Protein AF-A0A3S1SAL0-F1 (afdb_monomer_lite)

Sequence (75 aa):
MLADLAAAARKKGLVLADGECYDFDTPPVLGGEMSAAQINKTFFVVKVHITGQIHRQVKDLPHGTKINKVTIGDR

Structure (mmCIF, N/CA/C/O backbone):
data_AF-A0A3S1SAL0-F1
#
_entry.id   AF-A0A3S1SAL0-F1
#
loop_
_atom_site.group_PDB
_atom_site.id
_atom_site.type_symbol
_atom_site.label_atom_id
_atom_site.label_alt_id
_atom_site.label_comp_id
_atom_site.label_asym_id
_atom_site.label_entity_id
_atom_site.label_seq_id
_atom_site.pdbx_PDB_ins_code
_atom_site.Cartn_x
_atom_site.Cartn_y
_atom_site.Cartn_z
_atom_site.occupancy
_atom_site.B_iso_or_equiv
_atom_site.auth_seq_id
_atom_site.auth_comp_id
_atom_site.auth_asym_id
_atom_site.auth_atom_id
_atom_site.pdbx_PDB_model_num
ATOM 1 N N . MET A 1 1 ? 11.105 -2.057 11.761 1.00 63.38 1 MET A N 1
ATOM 2 C CA . MET A 1 1 ? 10.473 -3.336 11.346 1.00 63.38 1 MET A CA 1
ATOM 3 C C . MET A 1 1 ? 9.023 -3.086 10.929 1.00 63.38 1 MET A C 1
ATOM 5 O O . MET A 1 1 ? 8.478 -2.050 11.283 1.00 63.38 1 MET A O 1
ATOM 9 N N . LEU A 1 2 ? 8.372 -4.005 10.199 1.00 82.69 2 LEU A N 1
ATOM 10 C CA . LEU A 1 2 ? 6.964 -3.845 9.771 1.00 82.69 2 LEU A CA 1
ATOM 11 C C . LEU A 1 2 ? 5.988 -3.636 10.949 1.00 82.69 2 LEU A C 1
ATOM 13 O O . LEU A 1 2 ? 5.003 -2.915 10.813 1.00 82.69 2 LEU A O 1
ATOM 17 N N . ALA A 1 3 ? 6.295 -4.198 12.121 1.00 88.56 3 ALA A N 1
ATOM 18 C CA . ALA A 1 3 ? 5.533 -3.967 13.348 1.00 88.56 3 ALA A CA 1
ATOM 19 C C . ALA A 1 3 ? 5.492 -2.479 13.755 1.00 88.56 3 ALA A C 1
ATOM 21 O O . ALA A 1 3 ? 4.445 -1.985 14.173 1.00 88.56 3 ALA A O 1
ATOM 22 N N . ASP A 1 4 ? 6.592 -1.743 13.567 1.00 91.69 4 ASP A N 1
ATOM 23 C CA . ASP A 1 4 ? 6.675 -0.316 13.911 1.00 91.69 4 ASP A CA 1
ATOM 24 C C . ASP A 1 4 ? 5.801 0.537 12.987 1.00 91.69 4 ASP A C 1
ATOM 26 O O . ASP A 1 4 ? 5.179 1.503 13.424 1.00 91.69 4 ASP A O 1
ATOM 30 N N . LEU A 1 5 ? 5.709 0.149 11.713 1.00 92.12 5 LEU A N 1
ATOM 31 C CA . LEU A 1 5 ? 4.850 0.796 10.724 1.00 92.12 5 LEU A CA 1
ATOM 32 C C . LEU A 1 5 ? 3.367 0.603 11.059 1.00 92.12 5 LEU A C 1
ATOM 34 O O . LEU A 1 5 ? 2.605 1.570 11.056 1.00 92.12 5 LEU A O 1
ATOM 38 N N . ALA A 1 6 ? 2.969 -0.615 11.437 1.00 92.81 6 ALA A N 1
ATOM 39 C CA . ALA A 1 6 ? 1.608 -0.891 11.894 1.00 92.81 6 ALA A CA 1
ATOM 40 C C . ALA A 1 6 ? 1.270 -0.122 13.186 1.00 92.81 6 ALA A C 1
ATOM 42 O O . ALA A 1 6 ? 0.193 0.468 13.306 1.00 92.81 6 ALA A O 1
ATOM 43 N N . ALA A 1 7 ? 2.204 -0.065 14.142 1.00 94.06 7 ALA A N 1
ATOM 44 C CA . ALA A 1 7 ? 2.037 0.718 15.363 1.00 94.06 7 ALA A CA 1
ATOM 45 C C . ALA A 1 7 ? 1.917 2.225 15.071 1.00 94.06 7 ALA A C 1
ATOM 47 O O . ALA A 1 7 ? 1.093 2.910 15.678 1.00 94.06 7 ALA A O 1
ATOM 48 N N . ALA A 1 8 ? 2.700 2.749 14.126 1.00 93.81 8 ALA A N 1
ATOM 49 C CA . ALA A 1 8 ? 2.620 4.143 13.703 1.00 93.81 8 ALA A CA 1
ATOM 50 C C . ALA A 1 8 ? 1.286 4.464 13.010 1.00 93.81 8 ALA A C 1
ATOM 52 O O . ALA A 1 8 ? 0.686 5.494 13.310 1.00 93.81 8 ALA A O 1
ATOM 53 N N . ALA A 1 9 ? 0.776 3.573 12.153 1.00 93.88 9 ALA A N 1
ATOM 54 C CA . ALA A 1 9 ? -0.540 3.721 11.528 1.00 93.88 9 ALA A CA 1
ATOM 55 C C . ALA A 1 9 ? -1.666 3.775 12.576 1.00 93.88 9 ALA A C 1
ATOM 57 O O . ALA A 1 9 ? -2.515 4.666 12.545 1.00 93.88 9 ALA A O 1
ATOM 58 N N . ARG A 1 10 ? -1.613 2.894 13.585 1.00 93.56 10 ARG A N 1
ATOM 59 C CA . ARG A 1 10 ? -2.537 2.910 14.732 1.00 93.56 10 ARG A CA 1
ATOM 60 C C . ARG A 1 10 ? -2.479 4.228 15.503 1.00 93.56 10 ARG A C 1
ATOM 62 O O . ARG A 1 10 ? -3.523 4.791 15.815 1.00 93.56 10 ARG A O 1
ATOM 69 N N . LYS A 1 11 ? -1.276 4.748 15.776 1.00 94.56 11 LYS A N 1
ATOM 70 C CA . LYS A 1 11 ? -1.085 6.045 16.457 1.00 94.56 11 LYS A CA 1
ATOM 71 C C . LYS A 1 11 ? -1.658 7.227 15.669 1.00 94.56 11 LYS A C 1
ATOM 73 O O . LYS A 1 11 ? -2.046 8.214 16.279 1.00 94.56 11 LYS A O 1
ATOM 78 N N . LYS A 1 12 ? -1.746 7.118 14.341 1.00 92.81 12 LYS A N 1
ATOM 79 C CA . LYS A 1 12 ? -2.399 8.106 13.467 1.00 92.81 12 LYS A CA 1
ATOM 80 C C . LYS A 1 12 ? -3.929 8.007 13.448 1.00 92.81 12 LYS A C 1
ATOM 82 O O . LYS A 1 12 ? -4.568 8.765 12.730 1.00 92.81 12 LYS A O 1
ATOM 87 N N . GLY A 1 13 ? -4.519 7.075 14.196 1.00 94.88 13 GLY A N 1
ATOM 88 C CA . GLY A 1 13 ? -5.966 6.858 14.213 1.00 94.88 13 GLY A CA 1
ATOM 89 C C . GLY A 1 13 ? -6.482 5.990 13.064 1.00 94.88 13 GLY A C 1
ATOM 90 O O . GLY A 1 13 ? -7.692 5.857 12.900 1.00 94.88 13 GLY A O 1
ATOM 91 N N . LEU A 1 14 ? -5.599 5.354 12.283 1.00 94.88 14 LEU A N 1
ATOM 92 C CA . LEU A 1 14 ? -6.011 4.400 11.256 1.00 94.88 14 LEU A CA 1
ATOM 93 C C . LEU A 1 14 ? -6.408 3.083 11.929 1.00 94.88 14 LEU A C 1
ATOM 95 O O . LEU A 1 14 ? -5.588 2.184 12.100 1.00 94.88 14 LEU A O 1
ATOM 99 N N . VAL A 1 15 ? -7.668 2.969 12.337 1.00 95.62 15 VAL A N 1
ATOM 100 C CA . VAL A 1 15 ? -8.243 1.731 12.879 1.00 95.62 15 VAL A CA 1
ATOM 101 C C . VAL A 1 15 ? -8.874 0.940 11.737 1.00 95.62 15 VAL A C 1
ATOM 103 O O . VAL A 1 15 ? -9.718 1.473 11.016 1.00 95.62 15 VAL A O 1
ATOM 106 N N . LEU A 1 16 ? -8.430 -0.302 11.546 1.00 96.38 16 LEU A N 1
ATOM 107 C CA . LEU A 1 16 ? -8.955 -1.206 10.519 1.00 96.38 16 LEU A CA 1
ATOM 108 C C . LEU A 1 16 ? -10.344 -1.715 10.914 1.00 96.38 16 LEU A C 1
ATOM 110 O O . LEU A 1 16 ? -10.555 -2.088 12.068 1.00 96.38 16 LEU A O 1
ATOM 114 N N . ALA A 1 17 ? -11.259 -1.737 9.951 1.00 96.62 17 ALA A N 1
ATOM 115 C CA . ALA A 1 17 ? -12.502 -2.493 10.025 1.00 96.62 17 ALA A CA 1
ATOM 116 C C . ALA A 1 17 ? -12.309 -3.923 9.485 1.00 96.62 17 ALA A C 1
ATOM 118 O O . ALA A 1 17 ? -11.250 -4.272 8.955 1.00 96.62 17 ALA A O 1
ATOM 119 N N . ASP A 1 18 ? -13.350 -4.747 9.600 1.00 97.00 18 ASP A N 1
ATOM 120 C CA . ASP A 1 18 ? -13.347 -6.104 9.058 1.00 97.00 18 ASP A CA 1
ATOM 121 C C . ASP A 1 18 ? -13.056 -6.098 7.550 1.00 97.00 18 ASP A C 1
ATOM 123 O O . ASP A 1 18 ? -13.649 -5.351 6.772 1.00 97.00 18 ASP A O 1
ATOM 127 N N . GLY A 1 19 ? -12.108 -6.942 7.138 1.00 96.06 19 GLY A N 1
ATOM 128 C CA . GLY A 1 19 ? -11.668 -7.043 5.746 1.00 96.06 19 GLY A CA 1
ATOM 129 C C . GLY A 1 19 ? -10.733 -5.924 5.274 1.00 96.06 19 GLY A C 1
ATOM 130 O O . GLY A 1 19 ? -10.281 -5.980 4.128 1.00 96.06 19 GLY A O 1
ATOM 131 N N . GLU A 1 20 ? -10.403 -4.938 6.114 1.00 97.50 20 GLU A N 1
ATOM 132 C CA . GLU A 1 20 ? -9.400 -3.917 5.800 1.00 97.50 20 GLU A CA 1
ATOM 133 C C . GLU A 1 20 ? -7.978 -4.358 6.186 1.00 97.50 20 GLU A C 1
ATOM 135 O O . GLU A 1 20 ? -7.752 -5.112 7.133 1.00 97.50 20 GLU A O 1
ATOM 140 N N . CYS A 1 21 ? -6.987 -3.831 5.472 1.00 96.00 21 CYS A N 1
ATOM 141 C CA . CYS A 1 21 ? -5.573 -3.936 5.802 1.00 96.00 21 CYS A CA 1
ATOM 142 C C . CYS A 1 21 ? -4.868 -2.584 5.645 1.00 96.00 21 CYS A C 1
ATOM 144 O O . CYS A 1 21 ? -5.378 -1.663 5.004 1.00 96.00 21 CYS A O 1
ATOM 146 N N . TYR A 1 22 ? -3.670 -2.480 6.220 1.00 95.81 22 TYR A N 1
ATOM 147 C CA . TYR A 1 22 ? -2.772 -1.366 5.935 1.00 95.81 22 TYR A CA 1
ATOM 148 C C . TYR A 1 22 ? -2.036 -1.594 4.624 1.00 95.81 22 TYR A C 1
ATOM 150 O O . TYR 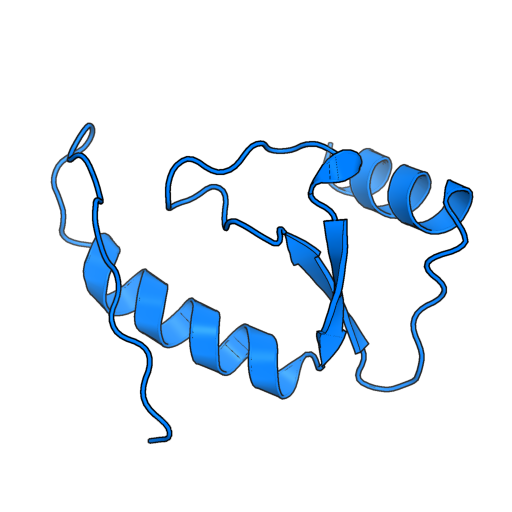A 1 22 ? -1.590 -2.708 4.341 1.00 95.81 22 TYR A O 1
ATOM 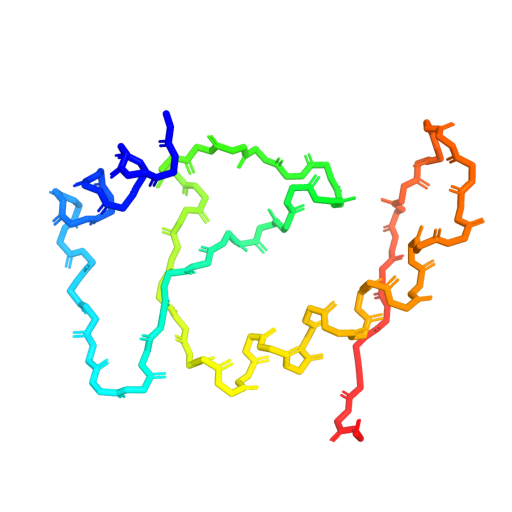158 N N . ASP A 1 23 ? -1.860 -0.522 3.86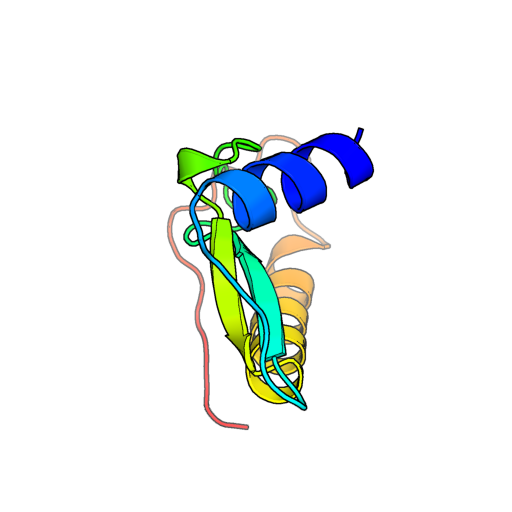8 1.00 94.62 23 ASP A N 1
ATOM 159 C CA . ASP A 1 23 ? -1.075 -0.518 2.647 1.00 94.62 23 ASP A CA 1
ATOM 160 C C . ASP A 1 23 ? -0.373 0.824 2.426 1.00 94.62 23 ASP A C 1
ATOM 162 O O . ASP A 1 23 ? -0.769 1.829 3.006 1.00 94.62 23 ASP A O 1
ATOM 166 N N . PHE A 1 24 ? 0.661 0.827 1.589 1.00 93.94 24 PHE A N 1
ATOM 167 C CA . PHE A 1 24 ? 1.315 2.023 1.088 1.00 93.94 24 PHE A CA 1
ATOM 168 C C . PHE A 1 24 ? 0.571 2.602 -0.123 1.00 93.94 24 PHE A C 1
ATOM 170 O O . PHE A 1 24 ? 0.327 1.872 -1.084 1.00 93.94 24 PHE A O 1
ATOM 177 N N . ASP A 1 25 ? 0.323 3.914 -0.132 1.00 91.88 25 ASP A N 1
ATOM 178 C CA . ASP A 1 25 ? -0.228 4.639 -1.290 1.00 91.88 25 ASP A CA 1
ATOM 179 C C . ASP A 1 25 ? 0.589 4.387 -2.555 1.00 91.88 25 ASP A C 1
ATOM 181 O O . ASP A 1 25 ? 0.053 4.035 -3.607 1.00 91.88 25 ASP A O 1
ATOM 185 N N . THR A 1 26 ? 1.911 4.525 -2.432 1.00 91.06 26 THR A N 1
ATOM 186 C CA . THR A 1 26 ? 2.857 4.087 -3.453 1.00 91.06 26 THR A CA 1
ATOM 187 C C . THR A 1 26 ? 3.569 2.833 -2.953 1.00 91.06 26 THR A C 1
ATOM 189 O O . THR A 1 26 ? 4.338 2.910 -1.993 1.00 91.06 26 THR A O 1
ATOM 192 N N . PRO A 1 27 ? 3.370 1.668 -3.591 1.00 90.69 27 PRO A N 1
ATOM 193 C CA . PRO A 1 27 ? 4.059 0.446 -3.205 1.00 90.69 27 PRO A CA 1
ATOM 194 C C . PRO A 1 27 ? 5.588 0.621 -3.220 1.00 90.69 27 PRO A C 1
ATOM 196 O O . PRO A 1 27 ? 6.125 1.129 -4.207 1.00 90.69 27 PRO A O 1
ATOM 199 N N . PRO A 1 28 ? 6.322 0.130 -2.203 1.00 90.62 28 PRO A N 1
ATOM 200 C CA . PRO A 1 28 ? 7.784 0.237 -2.167 1.00 90.62 28 PRO A CA 1
ATOM 201 C C . PRO A 1 28 ? 8.484 -0.385 -3.381 1.00 90.62 28 PRO A C 1
ATOM 203 O O . PRO A 1 28 ? 9.512 0.108 -3.831 1.00 90.62 28 PRO A O 1
ATOM 206 N N . VAL A 1 29 ? 7.887 -1.424 -3.978 1.00 89.94 29 VAL A N 1
ATOM 207 C CA . VAL A 1 29 ? 8.388 -2.048 -5.217 1.00 89.94 29 VAL A CA 1
ATOM 208 C C . VAL A 1 29 ? 8.369 -1.099 -6.425 1.00 89.94 29 VAL A C 1
ATOM 210 O O . VAL A 1 29 ? 9.106 -1.309 -7.380 1.00 89.94 29 VAL A O 1
ATOM 213 N N . LEU A 1 30 ? 7.559 -0.038 -6.378 1.00 90.81 30 LEU A N 1
ATOM 214 C CA . LEU A 1 30 ? 7.503 1.027 -7.384 1.00 90.81 30 LEU A CA 1
ATOM 215 C C . LEU A 1 30 ? 8.353 2.249 -7.000 1.00 90.81 30 LEU A C 1
ATOM 217 O O . LEU A 1 30 ? 8.247 3.290 -7.641 1.00 90.81 30 LEU A O 1
ATOM 221 N N . GLY A 1 31 ? 9.187 2.140 -5.961 1.00 88.88 31 GLY A N 1
ATOM 222 C CA . GLY A 1 31 ? 9.998 3.246 -5.447 1.00 88.88 31 GLY A CA 1
ATOM 223 C C . GLY A 1 31 ? 9.294 4.111 -4.398 1.00 88.88 31 GLY A C 1
ATOM 224 O O . GLY A 1 31 ? 9.784 5.194 -4.087 1.00 88.88 31 GLY A O 1
ATOM 225 N N . GLY A 1 32 ? 8.161 3.654 -3.853 1.00 90.06 32 GLY A N 1
ATOM 226 C CA . GLY A 1 32 ? 7.484 4.321 -2.742 1.00 90.06 32 GLY A CA 1
ATOM 227 C C . GLY A 1 32 ? 8.285 4.282 -1.438 1.00 90.06 32 GLY A C 1
ATOM 228 O O . GLY A 1 32 ? 9.073 3.367 -1.189 1.00 90.06 32 GLY A O 1
ATOM 229 N N . GLU A 1 33 ? 8.067 5.275 -0.579 1.00 91.75 33 GLU A N 1
ATOM 230 C CA . GLU A 1 33 ? 8.738 5.354 0.716 1.00 91.75 33 GLU A CA 1
ATOM 231 C C . GLU A 1 33 ? 8.150 4.338 1.710 1.00 91.75 33 GLU A C 1
ATOM 233 O O . GLU A 1 33 ? 6.936 4.244 1.894 1.00 91.75 33 GLU A O 1
ATOM 238 N N . MET A 1 34 ? 9.011 3.613 2.427 1.00 91.44 34 MET A N 1
ATOM 239 C CA . MET A 1 34 ? 8.597 2.739 3.531 1.00 91.44 34 MET A CA 1
ATOM 240 C C . MET A 1 34 ? 8.391 3.532 4.830 1.00 91.44 34 MET A C 1
ATOM 242 O O . MET A 1 34 ? 9.056 3.285 5.837 1.00 91.44 34 MET A O 1
ATOM 246 N N . SER A 1 35 ? 7.470 4.495 4.812 1.00 91.69 35 SER A N 1
ATOM 247 C CA . SER A 1 35 ? 7.184 5.368 5.951 1.00 91.69 35 SER A CA 1
ATOM 248 C C . SER A 1 35 ? 5.722 5.304 6.368 1.00 91.69 35 SER A C 1
ATOM 250 O O . SER A 1 35 ? 4.828 5.003 5.580 1.00 91.69 35 SER A O 1
ATOM 252 N N . ALA A 1 36 ? 5.449 5.644 7.629 1.00 91.06 36 ALA A N 1
ATOM 253 C CA . ALA A 1 36 ? 4.078 5.719 8.125 1.00 91.06 36 ALA A CA 1
ATOM 254 C C . ALA A 1 36 ? 3.248 6.798 7.411 1.00 91.06 36 ALA A C 1
ATOM 256 O O . ALA A 1 36 ? 2.027 6.797 7.530 1.00 91.06 36 ALA A O 1
ATOM 257 N N . ALA A 1 37 ? 3.884 7.769 6.742 1.00 91.31 37 ALA A N 1
ATOM 258 C CA . ALA A 1 37 ? 3.208 8.803 5.955 1.00 91.31 37 ALA A CA 1
ATOM 259 C C . ALA A 1 37 ? 2.558 8.247 4.688 1.00 91.31 37 ALA A C 1
ATOM 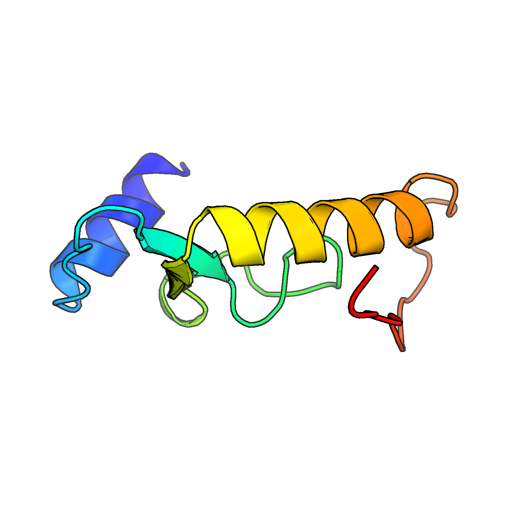261 O O . ALA A 1 37 ? 1.549 8.788 4.263 1.00 91.31 37 ALA A O 1
ATOM 262 N N . GLN A 1 38 ? 3.100 7.158 4.146 1.00 93.38 38 GLN A N 1
ATOM 263 C CA . GLN A 1 38 ? 2.540 6.470 2.990 1.00 93.38 38 GLN A CA 1
ATOM 264 C C . GLN A 1 38 ? 1.477 5.435 3.372 1.00 93.38 38 GLN A C 1
ATOM 266 O O . GLN A 1 38 ? 0.883 4.856 2.476 1.00 93.38 38 GLN A O 1
ATOM 271 N N . ILE A 1 39 ? 1.241 5.166 4.664 1.00 94.50 39 ILE A N 1
ATOM 272 C CA . ILE A 1 39 ? 0.309 4.113 5.084 1.00 94.50 39 ILE A CA 1
ATOM 273 C C . ILE A 1 39 ? -1.129 4.622 5.127 1.00 94.50 39 ILE A C 1
ATOM 275 O O . ILE A 1 39 ? -1.431 5.553 5.872 1.00 94.50 39 ILE A O 1
ATOM 279 N N . ASN A 1 40 ? -2.015 3.904 4.440 1.00 94.06 40 ASN A N 1
ATOM 280 C CA . ASN A 1 40 ? -3.462 4.068 4.468 1.00 94.06 40 ASN A CA 1
ATOM 281 C C . ASN A 1 40 ? -4.189 2.734 4.679 1.00 94.06 40 ASN A C 1
ATOM 283 O O . ASN A 1 40 ? -3.578 1.665 4.741 1.00 94.06 40 ASN A O 1
ATOM 287 N N . LYS A 1 41 ? -5.513 2.811 4.855 1.00 95.50 41 LYS A N 1
ATOM 288 C CA . LYS A 1 41 ? -6.394 1.640 4.953 1.00 95.50 41 LYS A CA 1
ATOM 289 C C . LYS A 1 41 ? -7.014 1.340 3.595 1.00 95.50 41 LYS A C 1
ATOM 291 O O . LYS A 1 41 ? -7.397 2.256 2.874 1.00 95.50 41 LYS A O 1
ATOM 296 N N . THR A 1 42 ? -7.154 0.063 3.276 1.00 95.31 42 THR A N 1
ATOM 297 C CA . THR A 1 42 ? -7.860 -0.410 2.080 1.00 95.31 42 THR A CA 1
ATOM 298 C C . THR A 1 42 ? -8.431 -1.801 2.331 1.00 95.31 42 THR A C 1
ATOM 300 O O . THR A 1 42 ? -8.058 -2.449 3.306 1.00 95.31 42 THR A O 1
ATOM 303 N N . PHE A 1 43 ? -9.309 -2.296 1.463 1.00 96.44 43 PHE A N 1
ATOM 304 C CA . PHE A 1 43 ? -9.782 -3.675 1.554 1.00 96.44 43 PHE A CA 1
ATOM 305 C C . PHE A 1 43 ? -8.691 -4.659 1.133 1.00 96.44 43 PHE A C 1
ATOM 307 O O . PHE A 1 43 ? -8.083 -4.523 0.068 1.00 96.44 43 PHE A O 1
ATOM 314 N N . PHE A 1 44 ? -8.506 -5.710 1.928 1.00 94.94 44 PHE A N 1
ATOM 315 C CA . PHE A 1 44 ? -7.512 -6.748 1.669 1.00 94.94 44 PHE A CA 1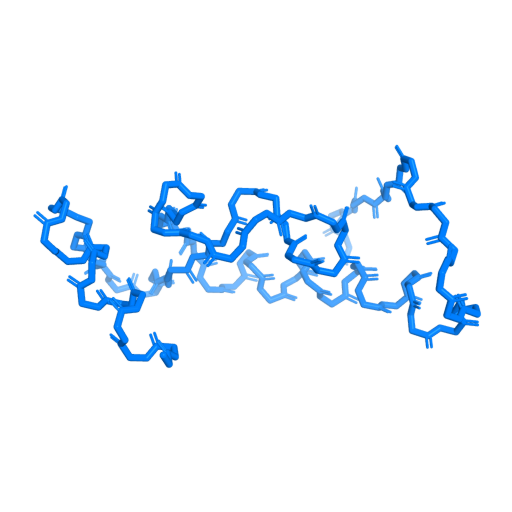
ATOM 316 C C . PHE A 1 44 ? -7.689 -7.386 0.287 1.00 94.94 44 PHE A C 1
ATOM 318 O O . PHE A 1 44 ? -6.717 -7.557 -0.447 1.00 94.94 44 PHE A O 1
ATOM 325 N N . VAL A 1 45 ? -8.934 -7.671 -0.106 1.00 95.12 45 VAL A N 1
ATOM 326 C CA . VAL A 1 45 ? -9.248 -8.279 -1.410 1.00 95.12 45 VAL A CA 1
ATOM 327 C C . VAL A 1 45 ? -8.839 -7.382 -2.582 1.00 95.12 45 VAL A C 1
ATOM 329 O O . VAL A 1 45 ? -8.254 -7.865 -3.550 1.00 95.12 45 VAL A O 1
ATOM 332 N N . VAL A 1 46 ? -9.052 -6.067 -2.462 1.00 92.81 46 VAL A N 1
ATOM 333 C CA . VAL A 1 46 ? -8.633 -5.078 -3.467 1.00 92.81 46 VAL A CA 1
ATOM 334 C C . VAL A 1 46 ? -7.110 -5.001 -3.512 1.00 92.81 46 VAL A C 1
ATOM 336 O O . VAL A 1 46 ? -6.504 -5.039 -4.585 1.00 92.81 46 VAL A O 1
ATOM 339 N N . LYS A 1 47 ? -6.460 -4.955 -2.345 1.00 93.31 47 LYS A N 1
ATOM 340 C CA . LYS A 1 47 ? -5.005 -4.846 -2.269 1.00 93.31 47 LYS A CA 1
ATOM 341 C C . LYS A 1 47 ? -4.284 -6.060 -2.849 1.00 93.31 47 LYS A C 1
ATOM 343 O O . LYS A 1 47 ? -3.321 -5.900 -3.607 1.00 93.31 47 LYS A O 1
ATOM 348 N N . VAL A 1 48 ? -4.718 -7.269 -2.506 1.00 93.38 48 VAL A N 1
ATOM 349 C CA . VAL A 1 48 ? -4.119 -8.506 -3.030 1.00 93.38 48 VAL A CA 1
ATOM 350 C C . VAL A 1 48 ? -4.219 -8.542 -4.551 1.00 93.38 48 VAL A C 1
ATOM 352 O O . VAL A 1 48 ? -3.228 -8.846 -5.217 1.00 93.38 48 VAL A O 1
ATOM 355 N N . HIS A 1 49 ? -5.369 -8.142 -5.098 1.00 93.50 49 HIS A N 1
ATOM 356 C CA . HIS A 1 49 ? -5.585 -8.054 -6.539 1.00 93.50 49 HIS A CA 1
ATOM 357 C C . HIS A 1 49 ? -4.586 -7.119 -7.230 1.00 93.50 49 HIS A C 1
ATOM 359 O O . HIS A 1 49 ? -3.841 -7.533 -8.123 1.00 93.50 49 HIS A O 1
ATOM 365 N N . ILE A 1 50 ? -4.509 -5.868 -6.764 1.00 93.12 50 ILE A N 1
ATOM 366 C CA . ILE A 1 50 ? -3.625 -4.835 -7.325 1.00 93.12 50 ILE A CA 1
ATOM 367 C C . ILE A 1 50 ? -2.156 -5.259 -7.206 1.00 93.12 50 ILE A C 1
ATOM 369 O O . ILE A 1 50 ? -1.391 -5.177 -8.168 1.00 93.12 50 ILE A O 1
ATOM 373 N N . THR A 1 51 ? -1.749 -5.768 -6.042 1.00 92.88 51 THR A N 1
ATOM 374 C CA . THR A 1 51 ? -0.353 -6.166 -5.798 1.00 92.88 51 THR A CA 1
ATOM 375 C C . THR A 1 51 ? 0.051 -7.362 -6.642 1.00 92.88 51 THR A C 1
ATOM 377 O O . THR A 1 51 ? 1.167 -7.388 -7.151 1.00 92.88 51 THR A O 1
ATOM 380 N N . GLY A 1 52 ? -0.850 -8.325 -6.856 1.00 93.69 52 GLY A N 1
ATOM 381 C CA . GLY A 1 52 ? -0.604 -9.447 -7.756 1.00 93.69 52 GLY A CA 1
ATOM 382 C C . GLY A 1 52 ? -0.361 -8.990 -9.197 1.00 93.69 52 GLY A C 1
ATOM 383 O O . GLY A 1 52 ? 0.553 -9.489 -9.857 1.00 93.69 52 GLY A O 1
ATOM 384 N N . GLN A 1 53 ? -1.126 -8.005 -9.675 1.00 94.69 53 GLN A N 1
ATOM 385 C CA . GLN A 1 53 ? -0.932 -7.416 -11.004 1.00 94.69 53 GLN A CA 1
ATOM 386 C C . GLN A 1 53 ? 0.390 -6.652 -11.124 1.00 94.69 53 GLN A C 1
ATOM 388 O O . GLN A 1 53 ? 1.091 -6.809 -12.126 1.00 94.69 53 GLN A O 1
ATOM 393 N N . ILE A 1 54 ? 0.753 -5.864 -10.108 1.00 94.06 54 ILE A N 1
ATOM 394 C CA . ILE A 1 54 ? 2.037 -5.152 -10.062 1.00 94.06 54 ILE A CA 1
ATOM 395 C C . ILE A 1 54 ? 3.189 -6.153 -10.035 1.00 94.06 54 ILE A C 1
ATOM 397 O O . ILE A 1 54 ? 4.100 -6.064 -10.853 1.00 94.06 54 ILE A O 1
ATOM 401 N N . HIS A 1 55 ? 3.127 -7.147 -9.146 1.00 93.81 55 HIS A N 1
ATOM 402 C CA . HIS A 1 55 ? 4.167 -8.158 -8.995 1.00 93.81 55 HIS A CA 1
ATOM 403 C C . HIS A 1 55 ? 4.442 -8.888 -10.316 1.00 93.81 55 HIS A C 1
ATOM 405 O O . HIS A 1 55 ? 5.597 -9.047 -10.698 1.00 93.81 55 HIS A O 1
ATOM 411 N N . ARG A 1 56 ? 3.396 -9.264 -11.068 1.00 94.00 56 ARG A N 1
ATOM 412 C CA . ARG A 1 56 ? 3.555 -9.884 -12.397 1.00 94.00 56 ARG A CA 1
ATOM 413 C C . ARG A 1 56 ? 4.296 -8.998 -13.402 1.00 94.00 56 ARG A C 1
ATOM 415 O O . ARG A 1 56 ? 4.995 -9.545 -14.244 1.00 94.00 56 ARG A O 1
ATOM 422 N N . GLN A 1 57 ? 4.148 -7.676 -13.321 1.00 93.75 57 GLN A N 1
ATOM 423 C CA . GLN A 1 57 ? 4.817 -6.729 -14.223 1.00 93.75 57 GLN A CA 1
ATOM 424 C C . GLN A 1 57 ? 6.282 -6.481 -13.848 1.00 93.75 57 GLN A C 1
ATOM 426 O O . GLN A 1 57 ? 7.086 -6.191 -14.727 1.00 93.75 57 GLN A O 1
ATOM 431 N N . VAL A 1 58 ? 6.633 -6.580 -12.561 1.00 93.69 58 VAL A N 1
ATOM 432 C CA . VAL A 1 58 ? 7.961 -6.173 -12.065 1.00 93.69 58 VAL A CA 1
ATOM 433 C C . VAL A 1 58 ? 8.900 -7.339 -11.752 1.00 93.69 58 VAL A C 1
ATOM 435 O O . VAL A 1 58 ? 10.108 -7.133 -11.728 1.00 93.69 58 VAL A O 1
ATOM 438 N N . LYS A 1 59 ? 8.379 -8.555 -11.529 1.00 93.69 59 LYS A N 1
ATOM 439 C CA . LYS A 1 59 ? 9.165 -9.707 -11.040 1.00 93.69 59 LYS A CA 1
ATOM 440 C C . LYS A 1 59 ? 10.326 -10.133 -11.945 1.00 93.69 59 LYS A C 1
ATOM 442 O O . LYS A 1 59 ? 11.297 -10.680 -11.438 1.00 93.69 59 LYS A O 1
ATOM 447 N N . ASP A 1 60 ? 10.218 -9.892 -13.252 1.00 93.56 60 ASP A N 1
ATOM 448 C CA . ASP A 1 60 ? 11.218 -10.313 -14.244 1.00 93.56 60 ASP A CA 1
ATOM 449 C C .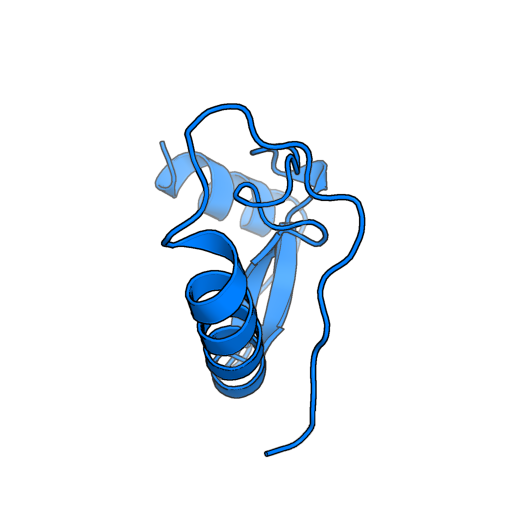 ASP A 1 60 ? 12.104 -9.141 -14.715 1.00 93.56 60 ASP A C 1
ATOM 451 O O . ASP A 1 60 ? 12.945 -9.308 -15.599 1.00 93.56 60 ASP A O 1
ATOM 455 N N . LEU A 1 61 ? 11.919 -7.938 -14.153 1.00 92.44 61 LEU A N 1
ATOM 456 C CA . LEU A 1 61 ? 12.723 -6.773 -14.514 1.00 92.44 61 LEU A CA 1
ATOM 457 C C . LEU A 1 61 ? 14.106 -6.843 -13.849 1.00 92.44 61 LEU A C 1
ATOM 459 O O . LEU A 1 61 ? 14.201 -7.179 -12.666 1.00 92.44 61 LEU A O 1
ATOM 463 N N . PRO A 1 62 ? 15.187 -6.462 -14.557 1.00 92.56 62 PRO A N 1
ATOM 464 C CA . PRO A 1 62 ? 16.504 -6.348 -13.951 1.00 92.56 62 PRO A CA 1
ATOM 465 C C . PRO A 1 62 ? 16.505 -5.386 -12.762 1.00 92.56 62 PRO A C 1
ATOM 467 O O . PRO A 1 62 ? 15.783 -4.381 -12.742 1.00 92.56 62 PRO A O 1
ATOM 470 N N . HIS A 1 63 ? 17.377 -5.648 -11.793 1.00 87.62 63 HIS A N 1
ATOM 471 C CA . HIS A 1 63 ? 17.592 -4.734 -10.676 1.00 87.62 63 HIS A CA 1
ATOM 472 C C . HIS A 1 63 ? 17.943 -3.322 -11.169 1.00 87.62 63 HIS A C 1
ATOM 474 O O . HIS A 1 63 ? 18.700 -3.148 -12.121 1.00 87.62 63 HIS A O 1
ATOM 480 N N . GLY A 1 64 ? 17.384 -2.304 -10.512 1.00 87.00 64 GLY A N 1
ATOM 481 C CA . GLY A 1 64 ? 17.598 -0.900 -10.877 1.00 87.00 64 GLY A CA 1
ATOM 482 C C . GLY A 1 64 ? 16.749 -0.398 -12.051 1.00 87.00 64 GLY A C 1
ATOM 483 O O . GLY A 1 64 ? 16.859 0.776 -12.407 1.00 87.00 64 GLY A O 1
ATOM 484 N N . THR A 1 65 ? 15.880 -1.235 -12.633 1.00 90.38 65 THR A N 1
ATOM 485 C CA . THR A 1 65 ? 14.922 -0.786 -13.654 1.00 90.38 65 THR A CA 1
ATOM 486 C C . THR A 1 65 ? 14.016 0.306 -13.087 1.00 90.38 65 THR A C 1
ATOM 488 O O . THR A 1 65 ? 13.334 0.105 -12.083 1.00 90.38 65 THR A O 1
ATOM 491 N N . LYS A 1 66 ? 13.986 1.471 -13.744 1.00 87.38 66 LYS A N 1
ATOM 492 C CA . LYS A 1 66 ? 13.067 2.558 -13.387 1.00 87.38 66 LYS A CA 1
ATOM 493 C C . LYS A 1 66 ? 11.655 2.220 -13.854 1.00 87.38 66 LYS A C 1
ATOM 495 O O . LYS A 1 66 ? 11.428 2.032 -15.048 1.00 87.38 66 LYS A O 1
ATOM 500 N N . ILE A 1 67 ? 10.709 2.187 -12.921 1.00 89.12 67 ILE A N 1
ATOM 501 C CA . ILE A 1 67 ? 9.301 1.924 -13.215 1.00 89.12 67 ILE A CA 1
ATOM 502 C C . ILE A 1 67 ? 8.560 3.259 -13.273 1.00 89.12 67 ILE A C 1
ATOM 504 O O . ILE A 1 67 ? 8.357 3.905 -12.253 1.00 89.12 67 ILE A O 1
ATOM 508 N N . ASN A 1 68 ? 8.154 3.672 -14.474 1.00 87.31 68 ASN A N 1
ATOM 509 C CA . ASN A 1 68 ? 7.443 4.943 -14.680 1.00 87.31 68 ASN A CA 1
ATOM 510 C C . ASN A 1 68 ? 5.916 4.774 -14.727 1.00 87.31 68 ASN A C 1
ATOM 512 O O . ASN A 1 68 ? 5.179 5.747 -14.588 1.00 87.31 68 ASN A O 1
ATOM 516 N N . LYS A 1 69 ? 5.431 3.553 -14.985 1.00 88.12 69 LYS A N 1
ATOM 517 C CA . LYS A 1 69 ? 4.006 3.242 -15.124 1.00 88.12 69 LYS A CA 1
ATOM 518 C C . LYS A 1 69 ? 3.751 1.773 -14.807 1.00 88.12 69 LYS A C 1
ATOM 520 O O . LYS A 1 69 ? 4.535 0.914 -15.200 1.00 88.12 69 LYS A O 1
ATOM 525 N N . VAL A 1 70 ? 2.618 1.503 -14.166 1.00 88.44 70 VAL A N 1
ATOM 526 C CA . VAL A 1 70 ? 2.028 0.166 -14.037 1.00 88.44 70 VAL A CA 1
ATOM 527 C C . VAL A 1 70 ? 0.605 0.192 -14.577 1.00 88.44 70 VAL A C 1
ATOM 529 O O . VAL A 1 70 ? -0.056 1.231 -14.550 1.00 88.44 70 VAL A O 1
ATOM 532 N N . THR A 1 71 ? 0.138 -0.942 -15.090 1.00 89.81 71 THR A N 1
ATOM 533 C CA . THR A 1 71 ? -1.245 -1.092 -15.564 1.00 89.81 71 THR A CA 1
ATOM 534 C C . THR A 1 71 ? -2.019 -1.964 -14.588 1.00 89.81 71 THR A C 1
ATOM 536 O O . THR A 1 71 ? -1.563 -3.056 -14.256 1.00 89.81 71 THR A O 1
ATOM 539 N N . ILE A 1 72 ? -3.178 -1.487 -14.139 1.00 90.31 72 ILE A N 1
ATOM 540 C CA . ILE A 1 72 ? -4.111 -2.226 -13.283 1.00 90.31 72 ILE A CA 1
ATOM 541 C C . ILE A 1 72 ? -5.414 -2.402 -14.066 1.00 90.31 72 ILE A C 1
ATOM 543 O O . ILE A 1 72 ? -5.886 -1.448 -14.680 1.00 90.31 72 ILE A O 1
ATOM 547 N N . GLY A 1 73 ? -5.969 -3.610 -14.074 1.00 87.44 73 GLY A N 1
ATOM 548 C CA . GLY A 1 73 ? -7.256 -3.933 -14.687 1.00 87.44 73 GLY A CA 1
ATOM 549 C C . GLY A 1 73 ? -8.199 -4.669 -13.732 1.00 87.44 73 GLY A C 1
ATOM 550 O O . GLY A 1 73 ? -7.793 -5.138 -12.668 1.00 87.44 73 GLY A O 1
ATOM 551 N N . ASP A 1 74 ? -9.457 -4.803 -14.148 1.00 79.38 74 ASP A N 1
ATOM 552 C CA . ASP A 1 74 ? -10.549 -5.343 -13.320 1.00 79.38 74 ASP A CA 1
ATOM 553 C C . ASP A 1 74 ? -10.650 -6.881 -13.311 1.00 79.38 74 ASP A C 1
ATOM 555 O O . ASP A 1 74 ? -11.515 -7.432 -12.638 1.00 79.38 74 ASP A O 1
ATOM 559 N N . ARG A 1 75 ? -9.798 -7.576 -14.075 1.00 58.66 75 ARG A N 1
ATOM 560 C CA . ARG A 1 75 ? -9.867 -9.032 -14.305 1.00 58.66 75 ARG A CA 1
ATOM 561 C C . ARG A 1 75 ? -9.159 -9.862 -13.254 1.00 58.66 75 ARG A C 1
ATOM 563 O O . ARG A 1 75 ? -7.947 -9.612 -13.062 1.00 58.66 75 ARG A O 1
#

pLDDT: mean 91.51, std 5.97, range [58.66, 97.5]

Foldseek 3Di:
DVVVLVVLLVVVVQDDDPQKDKDFCDHVLQVDDPHNVRIHIDGPVVVVQQVVQVCVVRVPDDPPDHDPDGDHDDD

Secondary structure (DSSP, 8-state):
-HHHHHHHHHHTT----TTEEEEESS-GGGT---SGGGEEEEEHHHHHHHHHHHHHHHTTSPTT-----------

Radius of gyration: 13.53 Å; chains: 1; bounding box: 31×19×32 Å